Protein AF-A0A9X2MGE6-F1 (afdb_monomer)

Organism: NCBI:txid1347392

Secondary structure (DSSP, 8-state):
-EEEEETTEEEEE-HHHHHHHHHTTPEEEEEETTEEEE-----HHHHHHHHHHHHHHHHHHHHHHHHHHHHHHHHHTS---

Structure (mmCIF, N/CA/C/O backbone):
data_AF-A0A9X2MGE6-F1
#
_entry.id   AF-A0A9X2MGE6-F1
#
loop_
_atom_site.group_PDB
_atom_site.id
_atom_site.type_symbol
_atom_site.label_atom_id
_atom_site.label_alt_id
_atom_site.label_comp_id
_atom_site.label_asym_id
_atom_site.label_entity_id
_atom_site.label_seq_id
_atom_site.pdbx_PDB_ins_code
_atom_site.Cartn_x
_atom_site.Cartn_y
_atom_site.Cartn_z
_atom_site.occupancy
_atom_site.B_iso_or_equiv
_atom_site.auth_seq_id
_atom_site.auth_comp_id
_atom_site.auth_asym_id
_atom_site.auth_atom_id
_atom_site.pdbx_PDB_model_num
ATOM 1 N N . MET A 1 1 ? 15.475 -7.013 -12.175 1.00 86.62 1 MET A N 1
ATOM 2 C CA . MET A 1 1 ? 14.813 -5.896 -12.895 1.00 86.62 1 MET A CA 1
ATOM 3 C C . MET A 1 1 ? 13.572 -5.498 -12.109 1.00 86.62 1 MET A C 1
ATOM 5 O O . MET A 1 1 ? 12.875 -6.405 -11.671 1.00 86.62 1 MET A O 1
ATOM 9 N N . LEU A 1 2 ? 13.323 -4.202 -11.892 1.00 92.19 2 LEU A N 1
ATOM 10 C CA . LEU A 1 2 ? 12.121 -3.724 -11.199 1.00 92.19 2 LEU A CA 1
ATOM 11 C C . LEU A 1 2 ? 11.054 -3.290 -12.204 1.00 92.19 2 LEU A C 1
ATOM 13 O O . LEU A 1 2 ? 11.357 -2.709 -13.250 1.00 92.19 2 LEU A O 1
ATOM 17 N N . LEU A 1 3 ? 9.808 -3.598 -11.868 1.00 93.62 3 LEU A N 1
ATOM 18 C CA . LEU A 1 3 ? 8.635 -3.358 -12.687 1.00 93.62 3 LEU A CA 1
ATOM 19 C C . LEU A 1 3 ? 7.555 -2.675 -11.847 1.00 93.62 3 LEU A C 1
ATOM 21 O O . LEU A 1 3 ? 7.245 -3.111 -10.739 1.00 93.62 3 LEU A O 1
ATOM 25 N N . ALA A 1 4 ? 6.968 -1.612 -12.386 1.00 93.69 4 ALA A N 1
ATOM 26 C CA . ALA A 1 4 ? 5.763 -0.989 -11.861 1.00 93.69 4 ALA A CA 1
ATOM 27 C C . ALA A 1 4 ? 4.551 -1.512 -12.636 1.00 93.69 4 ALA A C 1
ATOM 29 O O . ALA A 1 4 ? 4.445 -1.308 -13.845 1.00 93.69 4 ALA A O 1
ATOM 30 N N . ILE A 1 5 ? 3.623 -2.159 -11.933 1.00 92.31 5 ILE A N 1
ATOM 31 C CA . ILE A 1 5 ? 2.468 -2.843 -12.522 1.00 92.31 5 ILE A CA 1
ATOM 32 C C . ILE A 1 5 ? 1.177 -2.206 -12.006 1.00 92.31 5 ILE A C 1
ATOM 34 O O . ILE A 1 5 ? 0.952 -2.107 -10.795 1.00 92.31 5 ILE A O 1
ATOM 38 N N . LYS A 1 6 ? 0.304 -1.786 -12.926 1.00 92.19 6 LYS A N 1
ATOM 39 C CA . LYS A 1 6 ? -1.044 -1.284 -12.619 1.00 92.19 6 LYS A CA 1
ATOM 40 C C . LYS A 1 6 ? -2.015 -1.702 -13.716 1.00 92.19 6 LYS A C 1
ATOM 42 O O . LYS A 1 6 ? -1.895 -1.259 -14.856 1.00 92.19 6 LYS A O 1
ATOM 47 N N . ALA A 1 7 ? -2.999 -2.523 -13.350 1.00 89.31 7 ALA A N 1
ATOM 48 C CA . ALA A 1 7 ? -3.934 -3.140 -14.291 1.00 89.31 7 ALA A CA 1
ATOM 49 C C . ALA A 1 7 ? -3.188 -3.866 -15.432 1.00 89.31 7 ALA A C 1
ATOM 51 O O . ALA A 1 7 ? -2.448 -4.805 -15.163 1.00 89.31 7 ALA A O 1
ATOM 52 N N . ASN A 1 8 ? -3.353 -3.421 -16.679 1.00 91.12 8 ASN A N 1
ATOM 53 C CA . ASN A 1 8 ? -2.705 -3.967 -17.875 1.00 91.12 8 ASN A CA 1
ATOM 54 C C . ASN A 1 8 ? -1.427 -3.212 -18.288 1.00 91.12 8 ASN A C 1
ATOM 56 O O . ASN A 1 8 ? -0.935 -3.409 -19.398 1.00 91.12 8 ASN A O 1
ATOM 60 N N . ARG A 1 9 ? -0.918 -2.309 -17.442 1.00 92.56 9 ARG A N 1
ATOM 61 C CA . ARG A 1 9 ? 0.301 -1.538 -17.708 1.00 92.56 9 ARG A CA 1
ATOM 62 C C . ARG A 1 9 ? 1.456 -2.072 -16.876 1.00 92.56 9 ARG A C 1
ATOM 64 O O . ARG A 1 9 ? 1.323 -2.215 -15.660 1.00 92.56 9 ARG A O 1
ATOM 71 N N . GLU A 1 10 ? 2.586 -2.281 -17.539 1.00 93.44 10 GLU A N 1
ATOM 72 C CA . GLU A 1 10 ? 3.864 -2.646 -16.939 1.00 93.44 10 GLU A CA 1
ATOM 73 C C . GLU A 1 10 ? 4.944 -1.678 -17.434 1.00 93.44 10 GLU A C 1
ATOM 75 O O . GLU A 1 10 ? 5.091 -1.464 -18.638 1.00 93.44 10 GLU A O 1
ATOM 80 N N . TYR A 1 11 ? 5.697 -1.097 -16.502 1.00 94.38 11 TYR A N 1
ATOM 81 C CA . TYR A 1 11 ? 6.836 -0.233 -16.802 1.00 94.38 11 TYR A CA 1
ATOM 82 C C . TYR A 1 11 ? 8.090 -0.766 -16.128 1.00 94.38 11 TYR A C 1
ATOM 84 O O . TYR A 1 11 ? 8.068 -1.083 -14.940 1.00 94.38 11 TYR A O 1
ATOM 92 N N . LYS A 1 12 ? 9.197 -0.807 -16.870 1.00 94.81 12 LYS A N 1
ATOM 93 C CA . LYS A 1 12 ? 10.530 -0.983 -16.288 1.00 94.81 12 LYS A CA 1
ATOM 94 C C . LYS A 1 12 ? 10.917 0.299 -15.575 1.00 94.81 12 LYS A C 1
ATOM 96 O O . LYS A 1 12 ? 10.830 1.367 -16.172 1.00 94.81 12 LY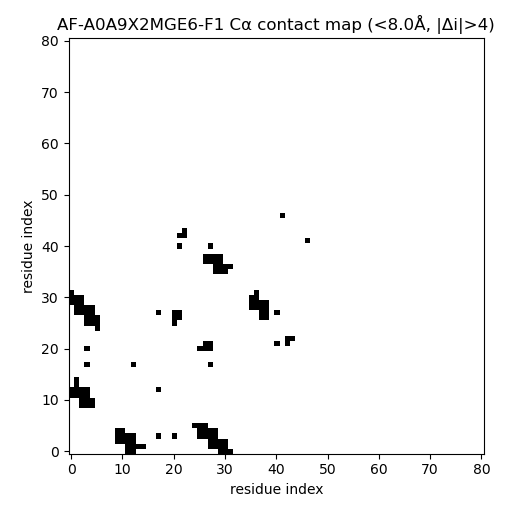S A O 1
ATOM 101 N N . ILE A 1 13 ? 11.312 0.167 -14.317 1.00 94.25 13 ILE A N 1
ATOM 102 C CA . ILE A 1 13 ? 11.628 1.297 -13.446 1.00 94.25 13 ILE A CA 1
ATOM 103 C C . ILE A 1 13 ? 12.969 1.078 -12.751 1.00 94.25 13 ILE A C 1
ATOM 105 O O . ILE A 1 13 ? 13.412 -0.063 -12.576 1.00 94.25 13 ILE A O 1
ATOM 109 N N . THR A 1 14 ? 13.601 2.169 -12.335 1.00 93.31 14 THR A N 1
ATOM 110 C CA . THR A 1 14 ? 14.766 2.134 -11.439 1.00 93.31 14 THR A CA 1
ATOM 111 C C . THR A 1 14 ? 14.347 2.253 -9.969 1.00 93.31 14 THR A C 1
ATOM 113 O O . THR A 1 14 ? 13.178 2.492 -9.653 1.00 93.31 14 THR A O 1
ATOM 116 N N . GLU A 1 15 ? 15.298 2.077 -9.046 1.00 88.69 15 GLU A N 1
ATOM 117 C CA . GLU A 1 15 ? 15.049 2.273 -7.610 1.00 88.69 15 GLU A CA 1
ATOM 118 C C . GLU A 1 15 ? 14.648 3.717 -7.280 1.00 88.69 15 GLU A C 1
ATOM 120 O O . GLU A 1 15 ? 13.733 3.923 -6.482 1.00 88.69 15 GLU A O 1
ATOM 125 N N . ASP A 1 16 ? 15.236 4.707 -7.957 1.00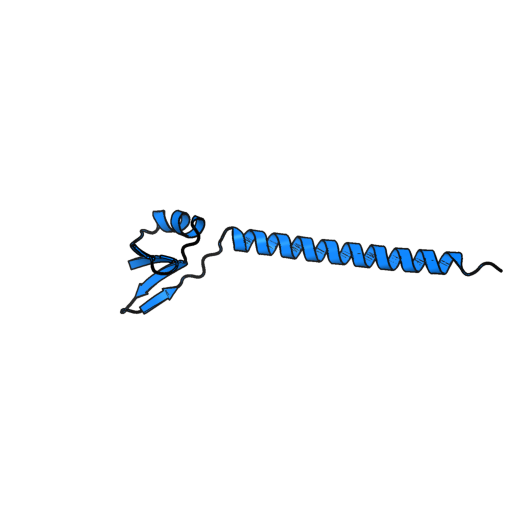 90.06 16 ASP A N 1
ATOM 126 C CA . ASP A 1 16 ? 14.901 6.126 -7.771 1.00 90.06 16 ASP A CA 1
ATOM 127 C C . ASP A 1 16 ? 13.446 6.435 -8.159 1.00 90.06 16 ASP A C 1
ATOM 129 O O . ASP A 1 16 ? 12.764 7.259 -7.544 1.00 90.06 16 ASP A O 1
ATOM 133 N N . GLU A 1 17 ? 12.926 5.738 -9.171 1.00 89.62 17 GLU A N 1
ATOM 134 C CA . GLU A 1 17 ? 11.554 5.909 -9.647 1.00 89.62 17 GLU A CA 1
ATOM 135 C C . GLU A 1 17 ? 10.527 5.150 -8.798 1.00 89.62 17 GLU A C 1
ATOM 137 O O . GLU A 1 17 ? 9.328 5.443 -8.871 1.00 89.62 17 GLU A O 1
ATOM 142 N N . LYS A 1 18 ? 10.973 4.211 -7.955 1.00 88.06 18 LYS A N 1
ATOM 143 C CA . LYS A 1 18 ? 10.117 3.338 -7.139 1.00 88.06 18 LYS A CA 1
ATOM 144 C C . LYS A 1 18 ? 9.068 4.147 -6.381 1.00 88.06 18 LYS A C 1
ATOM 146 O O . LYS A 1 18 ? 7.868 3.903 -6.527 1.00 88.06 18 LYS A O 1
ATOM 151 N N . GLN A 1 19 ? 9.497 5.173 -5.643 1.00 85.06 19 GLN A N 1
ATOM 152 C CA . GLN A 1 19 ? 8.597 5.989 -4.823 1.00 85.06 19 GLN A CA 1
ATOM 153 C C . GLN A 1 19 ? 7.575 6.768 -5.661 1.00 85.06 19 GLN A C 1
ATOM 155 O O . GLN A 1 19 ? 6.427 6.927 -5.241 1.00 85.06 19 GLN A O 1
ATOM 160 N N . LYS A 1 20 ? 7.959 7.234 -6.855 1.00 89.50 20 LYS A N 1
ATOM 161 C CA . LYS A 1 20 ? 7.058 7.943 -7.774 1.00 89.50 20 LYS A CA 1
ATOM 162 C C . LYS A 1 20 ? 5.916 7.030 -8.216 1.00 89.50 20 LYS A C 1
ATOM 164 O O . LYS A 1 20 ? 4.755 7.420 -8.114 1.00 89.50 20 LYS A O 1
ATOM 169 N N . TYR A 1 21 ? 6.230 5.809 -8.640 1.00 90.88 21 TYR A N 1
ATOM 170 C CA . TYR A 1 21 ? 5.229 4.837 -9.083 1.00 90.88 21 TYR A CA 1
ATOM 171 C C . TYR A 1 21 ? 4.353 4.326 -7.932 1.00 90.88 21 TYR A C 1
ATOM 173 O O . TYR A 1 21 ? 3.138 4.219 -8.107 1.00 90.88 21 TYR A O 1
ATOM 181 N N . ILE A 1 22 ? 4.924 4.122 -6.740 1.00 86.69 22 ILE A N 1
ATOM 182 C CA . ILE A 1 22 ? 4.158 3.825 -5.518 1.00 86.69 22 ILE A CA 1
ATOM 183 C C . ILE A 1 22 ? 3.137 4.934 -5.242 1.00 86.69 22 ILE A C 1
ATOM 185 O O . ILE A 1 22 ? 1.956 4.655 -5.058 1.00 86.69 22 ILE A O 1
ATOM 189 N N . ASN A 1 23 ? 3.564 6.201 -5.278 1.00 85.00 23 ASN A N 1
ATOM 190 C CA . ASN A 1 23 ? 2.679 7.349 -5.051 1.00 85.00 23 ASN A CA 1
ATOM 191 C C . ASN A 1 23 ? 1.565 7.461 -6.112 1.00 85.00 23 ASN A C 1
ATOM 193 O O . ASN A 1 23 ? 0.515 8.031 -5.839 1.00 85.00 23 ASN A O 1
ATOM 197 N N . MET A 1 24 ? 1.779 6.920 -7.316 1.00 87.50 24 MET A N 1
ATOM 198 C CA . MET A 1 24 ? 0.780 6.843 -8.392 1.00 87.50 24 MET A CA 1
ATOM 199 C C . MET A 1 24 ? -0.134 5.601 -8.292 1.00 87.50 24 MET A C 1
ATOM 201 O O . MET A 1 24 ? -0.999 5.386 -9.155 1.00 87.50 24 MET A O 1
ATOM 205 N N . GLY A 1 25 ? 0.055 4.766 -7.266 1.00 84.56 25 GLY A N 1
ATOM 206 C CA . GLY A 1 25 ? -0.717 3.549 -7.016 1.00 84.56 25 GLY A CA 1
ATOM 207 C C . GLY A 1 25 ? -0.322 2.366 -7.903 1.00 84.56 25 GLY A C 1
ATOM 208 O O . GLY A 1 25 ? -1.175 1.548 -8.245 1.00 84.56 25 GLY A O 1
ATOM 209 N N . TYR A 1 26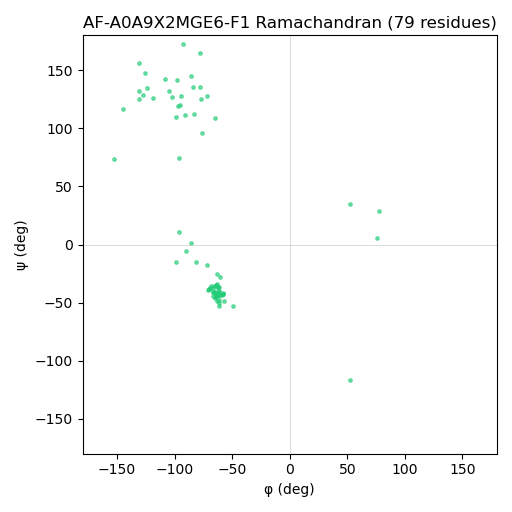 ? 0.935 2.299 -8.347 1.00 91.00 26 TYR A N 1
ATOM 210 C CA . TYR A 1 26 ? 1.483 1.104 -8.991 1.00 91.00 26 TYR A CA 1
ATOM 211 C C . TYR A 1 26 ? 2.018 0.135 -7.937 1.00 91.00 26 TYR A C 1
ATOM 213 O O . TYR A 1 26 ? 2.604 0.547 -6.936 1.00 91.00 26 TYR A O 1
ATOM 221 N N . LYS A 1 27 ? 1.869 -1.164 -8.200 1.00 89.62 27 LYS A N 1
ATOM 222 C CA . LYS A 1 27 ? 2.529 -2.214 -7.420 1.00 89.62 27 LYS A CA 1
ATOM 223 C C . LYS A 1 27 ? 3.937 -2.415 -7.957 1.00 89.62 27 LYS A C 1
ATOM 225 O O . LYS A 1 27 ? 4.117 -2.488 -9.171 1.00 89.62 27 LYS A O 1
ATOM 230 N N . ILE A 1 28 ? 4.913 -2.522 -7.066 1.00 91.62 28 ILE A N 1
ATOM 231 C CA . ILE A 1 28 ? 6.300 -2.772 -7.453 1.00 91.62 28 ILE A CA 1
ATOM 232 C C . ILE A 1 28 ? 6.569 -4.273 -7.393 1.00 91.62 28 ILE A C 1
ATOM 234 O O . ILE A 1 28 ? 6.294 -4.922 -6.383 1.00 91.62 28 ILE A O 1
ATOM 238 N N . ALA A 1 29 ? 7.091 -4.818 -8.484 1.00 92.25 29 ALA A N 1
ATOM 239 C CA . ALA A 1 29 ? 7.502 -6.205 -8.596 1.00 92.25 29 ALA A CA 1
ATOM 240 C C . ALA A 1 29 ? 8.953 -6.294 -9.062 1.00 92.25 29 ALA A C 1
ATOM 242 O O . ALA A 1 29 ? 9.427 -5.479 -9.854 1.00 92.25 29 ALA A O 1
ATOM 243 N N . LYS A 1 30 ? 9.654 -7.319 -8.596 1.00 92.12 30 LYS A N 1
ATOM 244 C CA . LYS A 1 3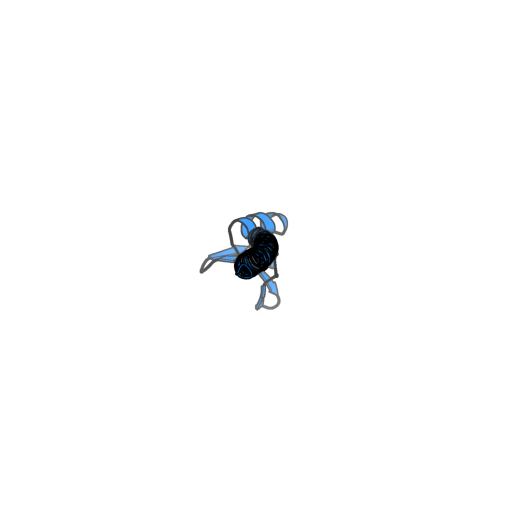0 ? 10.970 -7.702 -9.083 1.00 92.12 30 LYS A CA 1
ATOM 245 C C . LYS A 1 30 ? 10.811 -8.909 -9.998 1.00 92.12 30 LYS A C 1
ATOM 247 O O . LYS A 1 30 ? 10.194 -9.899 -9.619 1.00 92.12 30 LYS A O 1
ATOM 252 N N . LEU A 1 31 ? 11.349 -8.809 -11.208 1.00 90.50 31 LEU A N 1
ATOM 253 C CA . LEU A 1 31 ? 11.427 -9.933 -12.133 1.00 90.50 31 LEU A CA 1
ATOM 254 C C . LEU A 1 31 ? 12.664 -10.772 -11.789 1.00 90.50 31 LEU A C 1
ATOM 256 O O . LEU A 1 31 ? 13.791 -10.298 -11.977 1.00 90.50 31 LEU A O 1
ATOM 260 N N . GLU A 1 32 ? 12.435 -11.989 -11.300 1.00 90.62 32 GLU A N 1
ATOM 261 C CA . GLU A 1 32 ? 13.451 -13.003 -10.991 1.00 90.62 32 GLU A CA 1
ATOM 262 C C . GLU A 1 32 ? 13.039 -14.336 -11.626 1.00 90.62 32 GLU A C 1
ATOM 264 O O . GLU A 1 32 ? 11.918 -14.793 -11.434 1.00 90.62 32 GLU A O 1
ATOM 269 N N . GLU A 1 33 ? 13.918 -14.939 -12.434 1.00 87.25 33 GLU A N 1
ATOM 270 C CA . GLU A 1 33 ? 13.689 -16.252 -13.072 1.00 87.25 33 GLU A CA 1
ATOM 271 C C . GLU A 1 33 ? 12.356 -16.372 -13.847 1.00 87.25 33 GLU A C 1
ATOM 273 O O . GLU A 1 33 ? 11.705 -17.416 -13.864 1.00 87.25 33 GLU A O 1
ATOM 278 N N . GLY A 1 34 ? 11.913 -15.278 -14.476 1.00 86.81 34 GLY A N 1
ATOM 279 C CA . GLY A 1 34 ? 10.637 -15.229 -15.202 1.00 86.81 34 GLY A CA 1
ATOM 280 C C . GLY A 1 34 ? 9.395 -15.131 -14.307 1.00 86.81 34 GLY A C 1
ATOM 281 O O . GLY A 1 34 ? 8.277 -15.157 -14.816 1.00 86.81 34 GLY A O 1
ATOM 282 N N . LYS A 1 35 ? 9.567 -14.984 -12.989 1.00 88.06 35 LYS A N 1
ATOM 283 C CA . LYS A 1 35 ? 8.491 -14.780 -12.014 1.00 88.06 35 LYS A CA 1
ATOM 284 C C . LYS A 1 35 ? 8.503 -13.346 -11.490 1.00 88.06 35 LYS A C 1
ATOM 286 O O . LYS A 1 35 ? 9.555 -12.746 -11.273 1.00 88.06 35 LYS A O 1
ATOM 291 N N . LEU A 1 36 ? 7.308 -12.800 -11.275 1.00 88.75 36 LEU A N 1
ATOM 292 C CA . LEU A 1 36 ? 7.107 -11.490 -10.663 1.00 88.75 36 LEU A CA 1
ATOM 293 C C . LEU A 1 36 ? 6.960 -11.652 -9.150 1.00 88.75 36 LEU A C 1
ATOM 295 O O . LEU A 1 36 ? 5.960 -12.188 -8.672 1.00 88.75 36 LEU A O 1
ATOM 299 N N . ILE A 1 37 ? 7.949 -11.173 -8.402 1.00 91.00 37 ILE A N 1
ATOM 300 C CA . ILE A 1 37 ? 7.930 -11.144 -6.939 1.00 91.00 37 ILE A CA 1
ATOM 301 C C . ILE A 1 37 ? 7.517 -9.742 -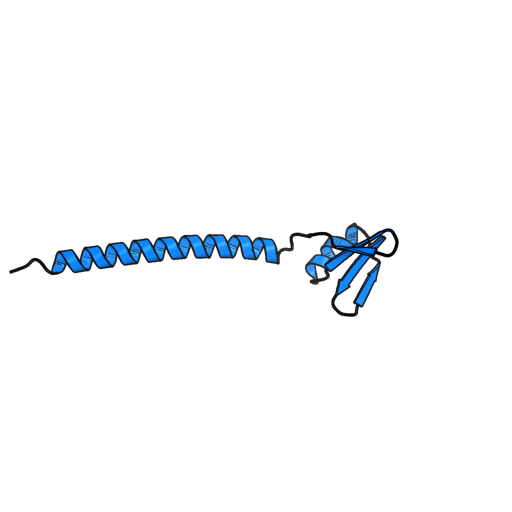6.499 1.00 91.00 3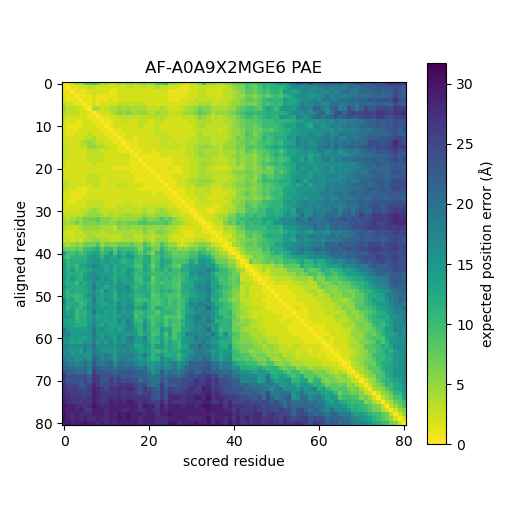7 ILE A C 1
ATOM 303 O O . ILE A 1 37 ? 8.267 -8.784 -6.674 1.00 91.00 37 ILE A O 1
ATOM 307 N N . TYR A 1 38 ? 6.311 -9.603 -5.952 1.00 85.31 38 TYR A N 1
ATOM 308 C CA . TYR A 1 38 ? 5.802 -8.313 -5.484 1.00 85.31 38 TYR A CA 1
ATOM 309 C C . TYR A 1 38 ? 6.425 -7.935 -4.139 1.00 85.31 38 TYR A C 1
ATOM 311 O O . TYR A 1 38 ? 6.319 -8.683 -3.168 1.00 85.31 38 TYR A O 1
ATOM 319 N N . GLU A 1 39 ? 7.031 -6.752 -4.068 1.00 78.75 39 GLU A N 1
ATOM 320 C CA . GLU A 1 39 ? 7.477 -6.192 -2.793 1.00 78.75 39 GLU A CA 1
ATOM 321 C C . GLU A 1 39 ? 6.286 -5.608 -2.032 1.00 78.75 39 GLU A C 1
ATOM 323 O O . GLU A 1 39 ? 5.460 -4.874 -2.587 1.00 78.75 39 GLU A O 1
ATOM 328 N N . LYS A 1 40 ? 6.221 -5.894 -0.729 1.00 68.88 40 LYS A N 1
ATOM 329 C CA . LYS A 1 40 ? 5.278 -5.233 0.170 1.00 68.88 40 LYS A CA 1
ATOM 330 C C . LYS A 1 40 ? 5.809 -3.835 0.467 1.00 68.88 40 LYS A C 1
ATOM 332 O O . LYS A 1 40 ? 6.661 -3.659 1.331 1.00 68.88 40 LYS A O 1
ATOM 337 N N . VAL A 1 41 ? 5.330 -2.852 -0.284 1.00 69.12 41 VAL A N 1
ATOM 338 C CA . VAL A 1 41 ? 5.677 -1.453 -0.049 1.00 69.12 41 VAL A CA 1
ATOM 339 C C . VAL A 1 41 ? 4.597 -0.822 0.820 1.00 69.12 41 VAL A C 1
ATOM 341 O O . VAL A 1 41 ? 3.441 -0.781 0.410 1.00 69.12 41 VAL A O 1
ATOM 344 N N . GLU A 1 42 ? 4.976 -0.316 1.994 1.00 62.91 42 GLU A N 1
ATOM 345 C CA . GLU A 1 42 ? 4.102 0.547 2.792 1.00 62.91 42 GLU A CA 1
ATOM 346 C C . GLU A 1 42 ? 3.847 1.854 2.036 1.00 62.91 42 GLU A C 1
ATOM 348 O O . GLU A 1 42 ? 4.722 2.711 1.870 1.00 62.91 42 GLU A O 1
ATOM 353 N N . THR A 1 43 ? 2.625 1.998 1.553 1.00 66.38 43 THR A N 1
ATOM 354 C CA . THR A 1 43 ? 2.147 3.206 0.897 1.00 66.38 43 THR A CA 1
ATOM 355 C C . THR A 1 43 ? 1.803 4.277 1.936 1.00 66.38 43 THR A C 1
ATOM 357 O O . THR A 1 43 ? 1.643 4.020 3.132 1.00 66.38 43 THR A O 1
ATOM 360 N N . LYS A 1 44 ? 1.651 5.532 1.494 1.00 67.06 44 LYS A N 1
ATOM 361 C CA . LYS A 1 44 ? 1.087 6.583 2.361 1.00 67.06 44 LYS A CA 1
ATOM 362 C C . LYS A 1 44 ? -0.337 6.241 2.814 1.00 67.06 44 LYS A C 1
ATOM 364 O O . LYS A 1 44 ? -0.744 6.677 3.886 1.00 67.06 44 LYS A O 1
ATOM 369 N N . GLU A 1 45 ? -1.071 5.473 2.011 1.00 64.50 45 GLU A N 1
ATOM 370 C CA . GLU A 1 45 ? -2.398 4.974 2.365 1.00 64.50 45 GLU A CA 1
ATOM 371 C C . GLU A 1 45 ? -2.311 3.989 3.530 1.00 64.50 45 GLU A C 1
ATOM 373 O O . GLU A 1 45 ? -3.080 4.138 4.469 1.00 64.50 45 GLU A O 1
ATOM 378 N N . ASP A 1 46 ? -1.319 3.094 3.559 1.00 66.81 46 ASP A N 1
ATOM 379 C CA . ASP A 1 46 ? -1.096 2.186 4.696 1.00 66.81 46 ASP A CA 1
ATOM 380 C C . ASP A 1 46 ? -0.819 2.955 5.994 1.00 66.81 46 ASP A C 1
ATOM 382 O O . ASP A 1 46 ? -1.410 2.667 7.034 1.00 66.81 46 ASP A O 1
ATOM 386 N N . LYS A 1 47 ? 0.006 4.008 5.934 1.00 69.75 47 LYS A N 1
ATOM 387 C CA . LYS A 1 47 ? 0.246 4.878 7.101 1.00 69.75 47 LYS A CA 1
ATOM 388 C C . LYS A 1 47 ? -1.033 5.570 7.566 1.00 69.75 47 LYS A C 1
ATOM 390 O O . LYS A 1 47 ? -1.322 5.584 8.760 1.00 69.75 47 LYS A O 1
ATOM 395 N N . LYS A 1 48 ? -1.823 6.090 6.623 1.00 72.44 48 LYS A N 1
ATOM 396 C CA . LYS A 1 48 ? -3.100 6.743 6.922 1.00 72.44 48 LYS A CA 1
ATOM 397 C C . LYS A 1 48 ? -4.128 5.758 7.480 1.00 72.44 48 LYS A C 1
ATOM 399 O O . LYS A 1 48 ? -4.885 6.129 8.369 1.00 72.44 48 LYS A O 1
ATOM 404 N N . ILE A 1 49 ? -4.141 4.513 7.005 1.00 75.12 49 ILE A N 1
ATOM 405 C CA . ILE A 1 49 ? -4.981 3.439 7.547 1.00 75.12 49 ILE A CA 1
ATOM 406 C C . ILE A 1 49 ? -4.608 3.187 9.009 1.00 75.12 49 ILE A C 1
ATOM 408 O O . ILE A 1 49 ? -5.491 3.214 9.859 1.00 75.12 49 I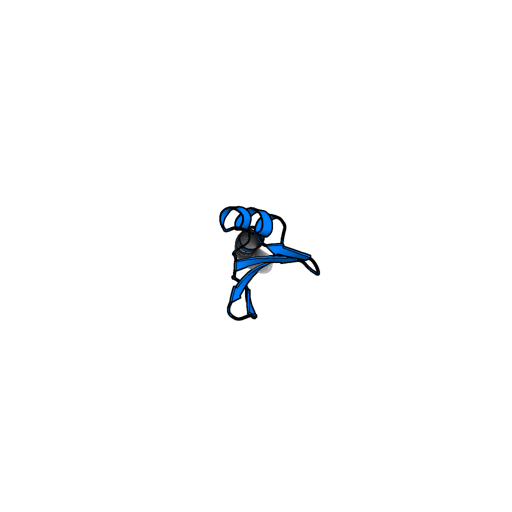LE A O 1
ATOM 412 N N . VAL A 1 50 ? -3.317 3.059 9.330 1.00 79.69 50 VAL A N 1
ATOM 413 C CA . VAL A 1 50 ? -2.857 2.870 10.718 1.00 79.69 50 VAL A CA 1
ATOM 414 C C . VAL A 1 50 ? -3.238 4.054 11.617 1.00 79.69 50 VAL A C 1
ATOM 416 O O . VAL A 1 50 ? -3.629 3.861 12.772 1.00 79.69 50 VAL A O 1
ATOM 419 N N . GLU A 1 51 ? -3.139 5.289 11.122 1.00 82.19 51 GLU A N 1
ATOM 420 C CA . GLU A 1 51 ? -3.581 6.475 11.869 1.00 82.19 51 GLU A CA 1
ATOM 421 C C . GLU A 1 51 ? -5.098 6.478 12.102 1.00 82.19 51 GLU A C 1
ATOM 423 O O . GLU A 1 51 ? -5.541 6.667 13.238 1.00 82.19 51 GLU A O 1
ATOM 428 N N . LEU A 1 52 ? -5.888 6.191 11.063 1.00 83.38 52 LEU A N 1
ATOM 429 C CA . LEU A 1 52 ? -7.348 6.102 11.146 1.00 83.38 52 LEU A CA 1
ATOM 430 C C . LEU A 1 52 ? -7.813 4.964 12.064 1.00 83.38 52 LEU A C 1
ATOM 432 O O . LEU A 1 52 ? -8.806 5.114 12.775 1.00 83.38 52 LEU A O 1
ATOM 436 N N . GLU A 1 53 ? -7.111 3.830 12.092 1.00 85.50 53 GLU A N 1
ATOM 437 C CA . GLU A 1 53 ? -7.392 2.730 13.021 1.00 85.50 53 GLU A CA 1
ATOM 438 C C . GLU A 1 53 ? -7.160 3.152 14.475 1.00 85.50 53 GLU A C 1
ATOM 440 O O . GLU A 1 53 ? -8.020 2.918 15.331 1.00 85.50 53 GLU A O 1
ATOM 445 N N . LYS A 1 54 ? -6.052 3.852 14.755 1.00 88.19 54 LYS A N 1
ATOM 446 C CA . LYS A 1 54 ? -5.773 4.404 16.091 1.00 88.19 54 LYS A CA 1
ATOM 447 C C . LYS A 1 54 ? -6.820 5.428 16.517 1.00 88.19 54 LYS A C 1
ATOM 449 O O . LYS A 1 54 ? -7.235 5.426 17.678 1.00 88.19 54 LYS A O 1
ATOM 454 N N . GLU A 1 55 ? -7.235 6.312 15.615 1.00 86.50 55 GLU A N 1
ATOM 455 C CA . GLU A 1 55 ? -8.258 7.320 15.901 1.00 86.50 55 GLU A CA 1
ATOM 456 C C . GLU A 1 55 ? -9.623 6.671 16.157 1.00 86.50 55 GLU A C 1
ATOM 458 O O . GLU A 1 55 ? -10.263 6.963 17.168 1.00 86.50 55 GLU A O 1
ATOM 463 N N . ASN A 1 56 ? -10.015 5.692 15.339 1.00 90.00 56 ASN A N 1
ATOM 464 C CA . ASN A 1 56 ? -11.227 4.905 15.560 1.00 90.00 56 ASN A CA 1
ATOM 465 C C . ASN A 1 56 ? -11.225 4.191 16.917 1.00 90.00 56 ASN A C 1
ATOM 467 O O . ASN A 1 56 ? -12.253 4.159 17.595 1.00 90.00 56 ASN A O 1
ATOM 471 N N . GLU A 1 57 ? -10.099 3.612 17.338 1.00 90.94 57 GLU A N 1
ATOM 472 C CA . GLU A 1 57 ? -10.014 2.947 18.641 1.00 90.94 57 GLU A CA 1
ATOM 473 C C . GLU A 1 57 ? -10.142 3.945 19.805 1.00 90.94 57 GLU A C 1
ATOM 475 O O . GLU A 1 57 ? -10.852 3.675 20.780 1.00 90.94 57 GLU A O 1
ATOM 480 N N . LYS A 1 58 ? -9.513 5.125 19.697 1.00 91.75 58 LYS A N 1
ATOM 481 C CA . LYS A 1 58 ? -9.654 6.207 20.687 1.00 91.75 58 LYS A CA 1
ATOM 482 C C . LYS A 1 58 ? -11.100 6.683 20.794 1.00 91.75 58 LYS A C 1
ATOM 484 O O . LYS A 1 58 ? -11.648 6.692 21.897 1.00 91.75 58 LYS A O 1
ATOM 489 N N . LEU A 1 59 ? -11.732 6.985 19.661 1.00 89.44 59 LEU A N 1
ATOM 490 C CA . LEU A 1 59 ? -13.121 7.438 19.609 1.00 89.44 59 LEU A CA 1
ATOM 491 C C . LEU A 1 59 ? -14.081 6.379 20.168 1.00 89.44 59 LEU A C 1
ATOM 493 O O . LEU A 1 59 ? -14.976 6.706 20.946 1.00 89.44 59 LEU A O 1
ATOM 497 N N . LYS A 1 60 ? -13.868 5.089 19.866 1.00 89.94 60 LYS A N 1
ATOM 498 C CA . LYS A 1 60 ? -14.646 3.988 20.467 1.00 89.94 60 LYS A CA 1
ATOM 499 C C . LYS A 1 60 ? -14.521 3.962 21.993 1.00 89.94 60 LYS A C 1
ATOM 501 O O . LYS A 1 60 ? -15.535 3.808 22.676 1.00 89.94 60 LYS A O 1
ATOM 506 N N . LYS A 1 61 ? -13.311 4.144 22.537 1.00 90.88 61 LYS A N 1
ATOM 507 C CA . LYS A 1 61 ? -13.086 4.209 23.993 1.00 90.88 61 LYS A CA 1
ATOM 508 C C . LYS A 1 61 ? -13.769 5.421 24.626 1.00 90.88 61 LYS A C 1
ATOM 510 O O . LYS A 1 61 ? -14.342 5.285 25.706 1.00 90.88 61 LYS A O 1
ATOM 515 N N . GLU A 1 62 ? -13.734 6.586 23.984 1.00 87.38 62 GLU A N 1
ATOM 516 C CA . GLU A 1 62 ? -14.438 7.780 24.471 1.00 87.38 62 GLU A CA 1
ATOM 517 C C . GLU A 1 62 ? -15.956 7.599 24.460 1.00 87.38 62 GLU A C 1
ATOM 519 O O . GLU A 1 62 ? -16.606 7.865 25.471 1.00 87.38 62 GLU A O 1
ATOM 524 N N . ILE A 1 63 ? -16.517 7.049 23.379 1.00 87.00 63 ILE A N 1
ATOM 525 C CA . ILE A 1 63 ? -17.944 6.710 23.304 1.00 87.00 63 ILE A CA 1
ATOM 526 C C . ILE A 1 63 ? -18.328 5.736 24.421 1.00 87.00 63 ILE A C 1
ATOM 528 O O . ILE A 1 63 ? -19.376 5.898 25.045 1.00 87.00 63 ILE A O 1
ATOM 532 N N . GLU A 1 64 ? -17.509 4.719 24.696 1.00 87.62 64 GLU A N 1
ATOM 533 C CA . GLU A 1 64 ? -17.800 3.759 25.761 1.00 87.62 64 GLU A CA 1
ATOM 534 C C . GLU A 1 64 ? -17.770 4.407 27.154 1.00 87.62 64 GLU A C 1
ATOM 536 O O . GLU A 1 64 ? -18.650 4.128 27.975 1.00 87.62 64 GLU A O 1
ATOM 541 N N . LYS A 1 65 ? -16.805 5.299 27.418 1.00 84.62 65 LYS A N 1
ATOM 542 C CA . LYS A 1 65 ? -16.742 6.073 28.668 1.00 84.62 65 LYS A CA 1
ATOM 543 C C . LYS A 1 65 ? -17.978 6.954 28.832 1.00 84.62 65 LYS A C 1
ATOM 545 O O . LYS A 1 65 ? -18.691 6.801 29.819 1.00 84.62 65 LYS A O 1
ATOM 550 N N . LEU A 1 66 ? -18.296 7.768 27.824 1.00 82.38 66 LEU A N 1
ATOM 551 C CA . LEU A 1 66 ? -19.468 8.645 27.841 1.00 82.38 66 LEU A CA 1
ATOM 552 C C . LEU A 1 66 ? -20.770 7.851 28.027 1.00 82.38 66 LEU A C 1
ATOM 554 O O . LEU A 1 66 ? -21.583 8.204 28.875 1.00 82.38 66 LEU A O 1
ATOM 558 N N . LYS A 1 67 ? -20.936 6.707 27.345 1.00 80.00 67 LYS A N 1
ATOM 559 C CA . LYS A 1 67 ? -22.093 5.811 27.545 1.00 80.00 67 LYS A CA 1
ATOM 560 C C . LYS A 1 67 ? -22.175 5.236 28.964 1.00 80.00 67 LYS A C 1
ATOM 562 O O . LYS A 1 67 ? -23.278 5.039 29.481 1.00 80.00 67 LYS A O 1
ATOM 567 N N . LYS A 1 68 ? -21.039 4.921 29.596 1.00 76.06 68 LYS A N 1
ATOM 568 C CA . LYS A 1 68 ? -20.992 4.458 30.996 1.00 76.06 68 LYS A CA 1
ATOM 569 C C . LYS A 1 68 ? -21.340 5.588 31.968 1.00 76.06 68 LYS A C 1
ATOM 571 O O . LYS A 1 68 ? -22.058 5.337 32.939 1.00 76.06 68 LYS A O 1
ATOM 576 N N . ASP A 1 69 ? -20.890 6.808 31.696 1.00 70.81 69 ASP A N 1
ATOM 577 C CA . ASP A 1 69 ? -21.192 7.989 32.509 1.00 70.81 69 ASP A CA 1
ATOM 578 C C . ASP A 1 69 ? -22.661 8.423 32.391 1.00 70.81 69 ASP A C 1
ATOM 580 O O . ASP A 1 69 ? -23.292 8.717 33.411 1.00 70.81 69 ASP A O 1
ATOM 584 N N . ASP A 1 70 ? -23.259 8.343 31.199 1.00 63.97 70 ASP A N 1
ATOM 585 C CA . ASP A 1 70 ? -24.698 8.563 30.992 1.00 63.97 70 ASP A CA 1
ATOM 586 C C . ASP A 1 70 ? -25.550 7.523 31.736 1.00 63.97 70 ASP A C 1
ATOM 588 O O . ASP A 1 70 ? -26.489 7.871 32.459 1.00 63.97 70 ASP A O 1
ATOM 592 N N . LYS A 1 71 ? -25.170 6.236 31.680 1.00 60.69 71 LYS A N 1
ATOM 593 C CA . LYS A 1 71 ? -25.834 5.178 32.469 1.00 60.69 71 LYS A CA 1
ATOM 594 C C . LYS A 1 71 ? -25.728 5.409 33.981 1.00 60.69 71 LYS A C 1
ATOM 596 O O . LYS A 1 71 ? -26.677 5.106 34.707 1.00 60.69 71 LYS A O 1
ATOM 601 N N . LYS A 1 72 ? -24.603 5.940 34.476 1.00 58.12 72 LYS A N 1
ATOM 602 C CA . LYS A 1 72 ? -24.434 6.283 35.900 1.00 58.12 72 LYS A CA 1
ATOM 603 C C . LYS A 1 72 ? -25.266 7.502 36.309 1.00 58.12 72 LYS A C 1
ATOM 605 O O . LYS A 1 72 ? -25.844 7.484 37.396 1.00 58.12 72 LYS A O 1
ATOM 610 N N . LYS A 1 73 ? -25.375 8.529 35.459 1.00 56.97 73 LYS A N 1
ATOM 611 C CA . LYS A 1 73 ? -26.243 9.697 35.707 1.00 56.97 73 LYS A CA 1
ATOM 612 C C . LYS A 1 73 ? -27.731 9.336 35.687 1.00 56.97 73 LYS A C 1
ATOM 614 O O . LYS A 1 73 ? -28.470 9.847 36.525 1.00 56.97 73 LYS A O 1
ATOM 619 N N . GLY A 1 74 ? -28.154 8.428 34.805 1.00 53.91 74 GLY A N 1
ATOM 620 C CA . GLY A 1 74 ? -29.532 7.925 34.760 1.00 53.91 74 GLY A CA 1
ATOM 621 C C . GLY A 1 74 ? -29.944 7.164 36.025 1.00 53.91 74 GLY A C 1
ATOM 622 O O . GLY A 1 74 ? -31.028 7.400 36.549 1.00 53.91 74 GLY A O 1
ATOM 623 N N . LYS A 1 75 ? -29.060 6.320 36.583 1.00 51.50 75 LYS A N 1
ATOM 624 C CA . LYS A 1 75 ? -29.339 5.597 37.840 1.00 51.50 75 LYS A CA 1
ATOM 625 C C . LYS A 1 75 ? -29.409 6.511 39.069 1.00 51.50 75 LYS A C 1
ATOM 627 O O . LYS A 1 75 ? -30.255 6.292 39.924 1.00 51.50 75 LYS A O 1
ATOM 632 N N . LYS A 1 76 ? -28.590 7.569 39.140 1.00 51.88 76 LYS A N 1
ATOM 633 C CA . LYS A 1 76 ? -28.593 8.510 40.280 1.00 51.88 76 LYS A CA 1
ATOM 634 C C . LYS A 1 76 ? -29.818 9.432 40.354 1.00 51.88 76 LYS A C 1
ATOM 636 O O . LYS A 1 76 ? -30.054 10.008 41.406 1.00 51.88 76 LYS A O 1
ATOM 641 N N . LYS A 1 77 ? -30.583 9.597 39.268 1.00 50.28 77 LYS A N 1
ATOM 642 C CA . LYS A 1 77 ? -31.815 10.411 39.260 1.00 50.28 77 LYS A CA 1
ATOM 643 C C . LYS A 1 77 ? -33.091 9.622 39.601 1.00 50.28 77 LYS A C 1
ATOM 645 O O . LYS A 1 77 ? -34.145 10.239 39.686 1.00 50.28 77 LYS A O 1
ATOM 650 N N . GLY A 1 78 ? -33.012 8.296 39.766 1.00 50.62 78 GLY A N 1
ATOM 651 C CA . GLY A 1 78 ? -34.179 7.426 39.975 1.00 50.62 78 GLY A CA 1
ATOM 652 C C . GLY A 1 78 ? -34.483 7.038 41.427 1.00 50.62 78 GLY A C 1
ATOM 653 O O . GLY A 1 78 ? -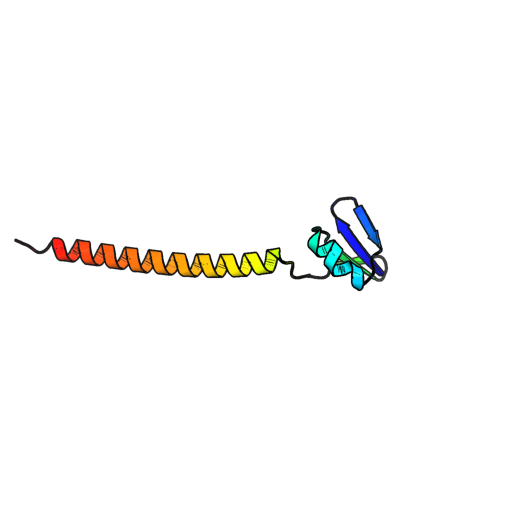35.586 6.580 41.697 1.00 50.62 78 GLY A O 1
ATOM 654 N N . GLU A 1 79 ? -33.555 7.225 42.366 1.00 49.44 79 GLU A N 1
ATOM 655 C CA . GLU A 1 79 ? -33.765 6.901 43.787 1.00 49.44 79 GLU A CA 1
ATOM 656 C C . GLU A 1 79 ? -34.186 8.165 44.542 1.00 49.44 79 GLU A C 1
ATOM 658 O O . GLU A 1 79 ? -33.401 8.814 45.227 1.00 49.44 79 GLU A O 1
ATOM 663 N N . GLY A 1 80 ? -35.433 8.569 44.329 1.00 54.66 80 GLY A N 1
ATOM 664 C CA . GLY A 1 80 ? -36.029 9.724 44.983 1.00 54.66 80 GLY A CA 1
ATOM 665 C C . GLY A 1 80 ? -37.534 9.561 45.098 1.00 54.66 80 GLY A C 1
ATOM 666 O O . GLY A 1 80 ? -38.266 10.204 44.348 1.00 54.66 80 GLY A O 1
ATOM 667 N N . LYS A 1 81 ? -37.968 8.682 46.004 1.00 40.84 81 LYS A N 1
ATOM 668 C CA . LYS A 1 81 ? -39.203 8.786 46.793 1.00 40.84 81 LYS A CA 1
ATOM 669 C C . LYS A 1 81 ? -39.245 7.696 47.853 1.00 40.84 81 LYS A C 1
ATOM 671 O O . LYS A 1 81 ? -38.927 6.542 47.501 1.00 40.84 81 LYS A O 1
#

Radius of gyration: 24.83 Å; Cα contacts (8 Å, |Δi|>4): 68; chains: 1; bounding box: 54×27×65 Å

Mean predicted aligned error: 11.77 Å

Foldseek 3Di:
DKWWDDDPDIDDDDPVCVLVSLQVVTWIFDQDPNDTHTDPDCGVVNVVVVVVVVVVVVVVVVVVVVVVVVVVVVVVVPPDD

Solvent-accessible surface area (backbone atoms only — not comparable to full-atom values): 4782 Å² total; per-residue (Å²): 94,40,33,38,4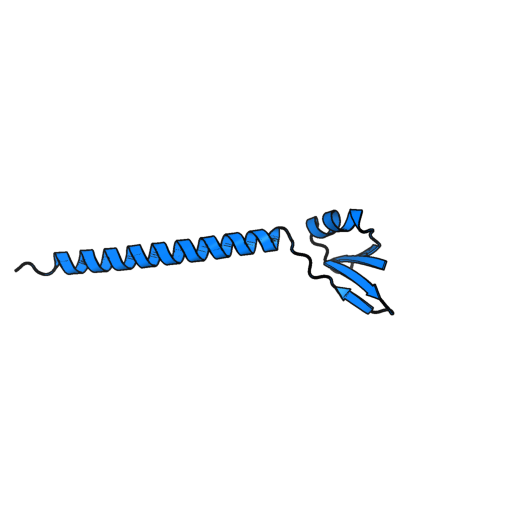0,45,96,96,45,76,40,84,48,54,79,86,47,45,64,58,40,46,76,72,67,30,47,47,25,36,55,52,98,92,38,77,48,70,59,91,72,87,44,75,62,54,56,50,50,55,53,51,52,54,50,52,52,51,51,51,52,50,53,51,50,51,55,52,51,50,55,52,55,57,58,70,72,68,81,78,129

Sequence (81 aa):
MLLAIKANREYKITEDEKQKYINMGYKIAKLEEGKLIYEKVETKEDKKIVELEKENEKLKKEIEKLKKDDKKKGKKKGEGK

pLDDT: mean 80.66, std 13.85, range [40.84, 94.81]